Protein AF-A0A9E4QMX5-F1 (afdb_monomer)

Structure (mmCIF, N/CA/C/O backbone):
data_AF-A0A9E4QMX5-F1
#
_entry.id   AF-A0A9E4QMX5-F1
#
loop_
_atom_site.group_PDB
_atom_site.id
_atom_site.type_symbol
_atom_site.label_atom_id
_atom_site.label_alt_id
_atom_site.label_comp_id
_atom_site.label_asym_id
_atom_site.label_entity_id
_atom_site.label_seq_id
_atom_site.pdbx_PDB_ins_code
_atom_site.Cartn_x
_atom_site.Cartn_y
_atom_site.Cartn_z
_atom_site.occupancy
_atom_site.B_iso_or_equiv
_atom_site.auth_seq_id
_atom_site.auth_comp_id
_atom_site.auth_asym_id
_atom_site.auth_atom_id
_atom_site.pdbx_PDB_model_num
ATOM 1 N N . MET A 1 1 ? -4.298 -18.039 -37.272 1.00 56.31 1 MET A N 1
ATOM 2 C CA . MET A 1 1 ? -3.046 -17.617 -36.604 1.00 56.31 1 MET A CA 1
ATOM 3 C C . MET A 1 1 ? -2.311 -16.492 -37.345 1.00 56.31 1 MET A C 1
ATOM 5 O O . MET A 1 1 ? -2.265 -15.394 -36.818 1.00 56.31 1 MET A O 1
ATOM 9 N N . ARG A 1 2 ? -1.813 -16.681 -38.582 1.00 61.78 2 ARG A N 1
ATOM 10 C CA . ARG A 1 2 ? -1.021 -15.648 -39.307 1.00 61.78 2 ARG A CA 1
ATOM 11 C C . ARG A 1 2 ? -1.751 -14.318 -39.570 1.00 61.78 2 ARG A C 1
ATOM 13 O O . ARG A 1 2 ? -1.145 -13.260 -39.492 1.00 61.78 2 ARG A O 1
ATOM 20 N N . LYS A 1 3 ? -3.061 -14.374 -39.828 1.00 63.34 3 LYS A N 1
ATOM 21 C CA . LYS A 1 3 ? -3.908 -13.190 -40.071 1.00 63.34 3 LYS A CA 1
ATOM 22 C C . LYS A 1 3 ? -4.087 -12.331 -38.809 1.00 63.34 3 LYS A C 1
ATOM 24 O O . LYS A 1 3 ? -4.081 -11.116 -38.899 1.00 63.34 3 LYS A O 1
ATOM 29 N N . PHE A 1 4 ? -4.172 -12.971 -37.640 1.00 76.38 4 PHE A N 1
ATOM 30 C CA . PHE A 1 4 ? -4.239 -12.286 -36.345 1.00 76.38 4 PHE A CA 1
ATOM 31 C C . PHE A 1 4 ? -2.896 -11.650 -35.971 1.00 76.38 4 PHE A C 1
ATOM 33 O O . PHE A 1 4 ? -2.874 -10.538 -35.460 1.00 76.38 4 PHE A O 1
ATOM 40 N N . LEU A 1 5 ? -1.783 -12.311 -36.307 1.00 75.88 5 LEU A N 1
ATOM 41 C CA . LEU A 1 5 ? -0.443 -11.764 -36.092 1.00 75.88 5 LEU A CA 1
ATOM 42 C C . LEU A 1 5 ? -0.193 -10.502 -36.937 1.00 75.88 5 LEU A C 1
ATOM 44 O O . LEU A 1 5 ? 0.374 -9.540 -36.435 1.00 75.88 5 LEU A O 1
ATOM 48 N N . LEU A 1 6 ? -0.687 -10.462 -38.181 1.00 78.00 6 LEU A N 1
ATOM 49 C CA . LEU A 1 6 ? -0.605 -9.261 -39.022 1.00 78.00 6 LEU A CA 1
ATOM 50 C C . LEU A 1 6 ? -1.422 -8.088 -38.458 1.00 78.00 6 LEU A C 1
ATOM 52 O O . LEU A 1 6 ? -0.939 -6.961 -38.460 1.00 78.00 6 LEU A O 1
ATOM 56 N N . ILE A 1 7 ? -2.621 -8.346 -37.929 1.00 82.38 7 ILE A N 1
ATOM 57 C CA . ILE A 1 7 ? -3.472 -7.302 -37.331 1.00 82.38 7 ILE A CA 1
ATOM 58 C C . ILE A 1 7 ? -2.822 -6.726 -36.063 1.00 82.38 7 ILE A C 1
ATOM 60 O O . ILE A 1 7 ? -2.836 -5.512 -35.864 1.00 82.38 7 ILE A O 1
ATOM 64 N N . LEU A 1 8 ? -2.193 -7.575 -35.244 1.00 82.12 8 LEU A N 1
ATOM 65 C CA . LEU A 1 8 ? -1.508 -7.151 -34.022 1.00 82.12 8 LEU A CA 1
ATOM 66 C C . LEU A 1 8 ? -0.300 -6.254 -34.337 1.00 82.12 8 LEU A C 1
ATOM 68 O O . LEU A 1 8 ? -0.156 -5.191 -33.740 1.00 82.12 8 LEU A O 1
ATOM 72 N N . VAL A 1 9 ? 0.519 -6.625 -35.326 1.00 85.81 9 VAL A N 1
ATOM 73 C CA . VAL A 1 9 ? 1.687 -5.827 -35.739 1.00 85.81 9 VAL A CA 1
ATOM 74 C C . VAL A 1 9 ? 1.272 -4.458 -36.285 1.00 85.81 9 VAL A C 1
ATOM 76 O O . VAL A 1 9 ? 1.885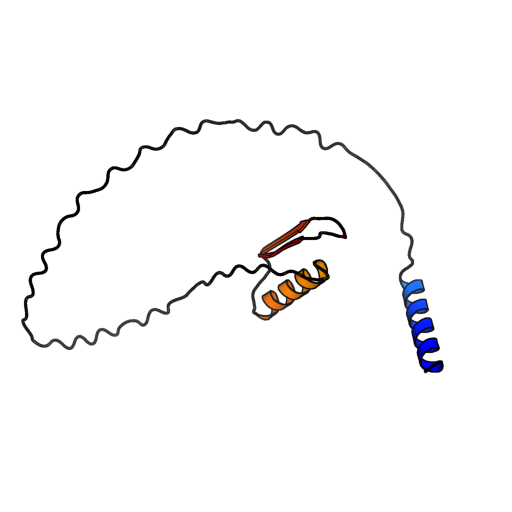 -3.453 -35.933 1.00 85.81 9 VAL A O 1
ATOM 79 N N . ILE A 1 10 ? 0.204 -4.395 -37.088 1.00 82.50 10 ILE A N 1
ATOM 80 C CA . ILE A 1 10 ? -0.310 -3.127 -37.631 1.00 82.50 10 ILE A CA 1
ATOM 81 C C . ILE A 1 10 ? -0.818 -2.222 -36.500 1.00 82.50 10 ILE A C 1
ATOM 83 O O . ILE A 1 10 ? -0.486 -1.040 -36.475 1.00 82.50 10 ILE A O 1
ATOM 87 N N . SER A 1 11 ? -1.545 -2.778 -35.525 1.00 79.25 11 SER A N 1
ATOM 88 C CA . SER A 1 11 ? -2.048 -2.017 -34.374 1.00 79.25 11 SER A CA 1
ATOM 89 C C . SER A 1 11 ? -0.924 -1.424 -33.520 1.00 79.25 11 SER A C 1
ATOM 91 O O . SER A 1 11 ? -1.020 -0.276 -33.088 1.00 79.25 11 SER A O 1
ATOM 93 N N . VAL A 1 12 ? 0.145 -2.188 -33.279 1.00 80.94 12 VAL A N 1
ATOM 94 C CA . VAL A 1 12 ? 1.304 -1.718 -32.503 1.00 80.94 12 VAL A CA 1
ATOM 95 C C . VAL A 1 12 ? 2.063 -0.631 -33.267 1.00 80.94 12 VAL A C 1
ATOM 97 O O . VAL A 1 12 ? 2.447 0.381 -32.683 1.00 80.94 12 VAL A O 1
ATOM 100 N N . PHE A 1 13 ? 2.217 -0.785 -34.584 1.00 77.00 13 PHE A N 1
ATOM 101 C CA . PHE A 1 13 ? 2.881 0.206 -35.432 1.00 77.00 13 PHE A CA 1
ATOM 102 C C . PHE A 1 13 ? 2.116 1.540 -35.485 1.00 77.00 13 PHE A C 1
ATOM 104 O O . PHE A 1 13 ? 2.726 2.607 -35.436 1.00 77.00 13 PHE A O 1
ATOM 111 N N . SER A 1 14 ? 0.780 1.499 -35.505 1.00 72.38 14 SER A N 1
ATOM 112 C CA . SER A 1 14 ? -0.058 2.703 -35.434 1.00 72.38 14 SER A CA 1
ATOM 113 C C . SER A 1 14 ? 0.050 3.434 -34.090 1.00 72.38 14 SER A C 1
ATOM 115 O O . SER A 1 14 ? 0.041 4.663 -34.076 1.00 72.38 14 SER A O 1
ATOM 117 N N . LEU A 1 15 ? 0.204 2.709 -32.975 1.00 64.81 15 LEU A N 1
ATOM 118 C CA . LEU A 1 15 ? 0.424 3.318 -31.655 1.00 64.81 15 LEU A CA 1
ATOM 119 C C . LEU A 1 15 ? 1.794 4.008 -31.553 1.00 64.81 15 LEU A C 1
ATOM 121 O O . LEU A 1 15 ? 1.903 5.082 -30.966 1.00 64.81 15 LEU A O 1
ATOM 125 N N . LEU A 1 16 ? 2.829 3.417 -32.157 1.00 64.94 16 LEU A N 1
ATOM 126 C CA . LEU A 1 16 ? 4.188 3.968 -32.156 1.00 64.94 16 LEU A CA 1
ATOM 127 C C . LEU A 1 16 ? 4.295 5.271 -32.966 1.00 64.94 16 LEU A C 1
ATOM 129 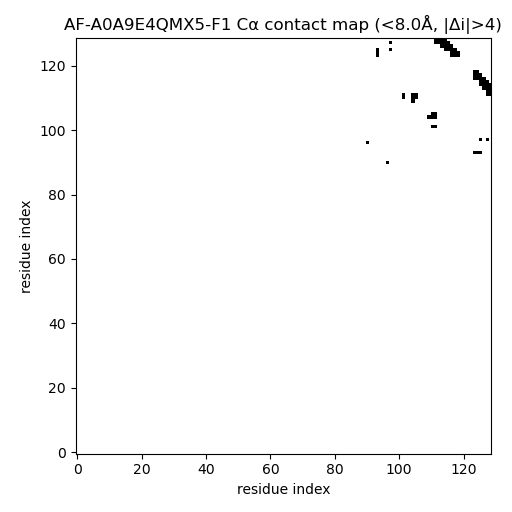O O . LEU A 1 16 ? 4.994 6.189 -32.542 1.00 64.94 16 LEU A O 1
ATOM 133 N N . LEU A 1 17 ? 3.570 5.398 -34.085 1.00 57.97 17 LEU A N 1
ATOM 134 C CA . LEU A 1 17 ? 3.546 6.640 -34.872 1.00 57.97 17 LEU A CA 1
ATOM 135 C C . LEU A 1 17 ? 2.785 7.787 -34.185 1.00 57.97 17 LEU A C 1
ATOM 137 O O . LEU A 1 17 ? 3.080 8.948 -34.452 1.00 57.97 17 LEU A O 1
ATOM 141 N N . ALA A 1 18 ? 1.834 7.487 -33.297 1.00 52.03 18 ALA A N 1
ATOM 142 C CA . ALA A 1 18 ? 1.044 8.505 -32.602 1.00 52.03 18 ALA A CA 1
ATOM 143 C C . ALA A 1 18 ? 1.756 9.113 -31.377 1.00 52.03 18 ALA A C 1
ATOM 145 O O . ALA A 1 18 ? 1.362 10.181 -30.917 1.00 52.03 18 ALA A O 1
ATOM 146 N N . CYS A 1 19 ? 2.808 8.466 -30.861 1.00 55.16 19 CYS A N 1
ATOM 147 C CA . CYS A 1 19 ? 3.511 8.899 -29.647 1.00 55.16 19 CYS A CA 1
ATOM 148 C C . CYS A 1 19 ? 4.897 9.524 -29.916 1.00 55.16 19 CYS A C 1
ATOM 150 O O . CYS A 1 19 ? 5.612 9.888 -28.983 1.00 55.16 19 CYS A O 1
ATOM 152 N N . GLY A 1 20 ? 5.284 9.671 -31.187 1.00 44.28 20 GLY A N 1
ATOM 153 C CA . GLY A 1 20 ? 6.555 10.262 -31.605 1.00 44.28 20 GLY A CA 1
ATOM 154 C C . GLY A 1 20 ? 6.462 11.760 -31.901 1.00 44.28 20 GLY A C 1
ATOM 155 O O . GLY A 1 20 ? 6.587 12.157 -33.056 1.00 44.28 20 GLY A O 1
ATOM 156 N N . ALA A 1 21 ? 6.277 12.599 -30.878 1.00 42.62 21 ALA A N 1
ATOM 157 C CA . ALA A 1 21 ? 6.506 14.045 -30.979 1.00 42.62 21 ALA A CA 1
ATOM 158 C C . ALA A 1 21 ? 7.833 14.412 -30.274 1.00 42.62 21 ALA A C 1
ATOM 160 O O . ALA A 1 21 ? 7.912 14.305 -29.050 1.00 42.62 21 ALA A O 1
ATOM 161 N N . PRO A 1 22 ? 8.889 14.837 -30.998 1.00 52.00 22 PRO A N 1
ATOM 162 C CA . PRO A 1 22 ? 10.143 15.269 -30.388 1.00 52.00 22 PRO A CA 1
ATOM 163 C C . PRO A 1 22 ? 10.068 16.759 -30.017 1.00 52.00 22 PRO A C 1
ATOM 165 O O . PRO A 1 22 ? 9.986 17.628 -30.884 1.00 52.00 22 PRO A O 1
ATOM 168 N N . GLY A 1 23 ? 10.105 17.060 -28.717 1.00 40.53 23 GLY A N 1
ATOM 169 C CA . GLY A 1 23 ? 9.952 18.411 -28.172 1.00 40.53 23 GLY A CA 1
ATOM 170 C C . GLY A 1 23 ? 11.072 18.828 -27.219 1.00 40.53 23 GLY A C 1
ATOM 171 O O . GLY A 1 23 ? 10.845 18.917 -26.025 1.00 40.53 23 GLY A O 1
ATOM 172 N N . ARG A 1 24 ? 12.237 19.135 -27.803 1.00 41.72 24 ARG A N 1
ATOM 173 C CA . ARG A 1 24 ? 13.234 20.157 -27.411 1.00 41.72 24 ARG A CA 1
ATOM 174 C C . ARG A 1 24 ? 13.961 20.092 -26.049 1.00 41.72 24 ARG A C 1
ATOM 176 O O . ARG A 1 24 ? 13.398 20.247 -24.977 1.00 41.72 24 ARG A O 1
ATOM 183 N N . ALA A 1 25 ? 15.285 20.016 -26.188 1.00 46.12 25 ALA A N 1
ATOM 184 C CA . ALA A 1 25 ? 16.324 20.229 -25.193 1.00 46.12 25 ALA A CA 1
ATOM 185 C C . ALA A 1 25 ? 16.441 21.689 -24.706 1.00 46.12 25 ALA A C 1
ATOM 187 O O . ALA A 1 25 ? 16.200 22.626 -25.471 1.00 46.12 25 ALA A O 1
ATOM 188 N N . GLY A 1 26 ? 16.928 21.843 -23.471 1.00 36.22 26 GLY A N 1
ATOM 189 C CA . GLY A 1 26 ? 17.443 23.087 -22.894 1.00 36.22 26 GLY A CA 1
ATOM 190 C C . GLY A 1 26 ? 17.959 22.857 -21.461 1.00 36.22 26 GLY A C 1
ATOM 191 O O . GLY A 1 26 ? 17.138 22.536 -20.606 1.00 36.22 26 GLY A O 1
ATOM 192 N N . PRO A 1 27 ? 19.279 22.956 -21.202 1.00 57.53 27 PRO A N 1
ATOM 193 C CA . PRO A 1 27 ? 19.900 22.773 -19.889 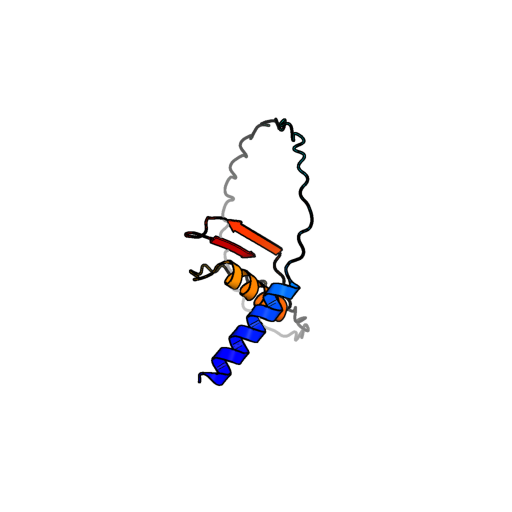1.00 57.53 27 PRO A CA 1
ATOM 194 C C . PRO A 1 27 ? 20.103 24.120 -19.182 1.00 57.53 27 PRO A C 1
ATOM 196 O O . PRO A 1 27 ? 20.495 25.076 -19.836 1.00 57.53 27 PRO A O 1
ATOM 199 N N . ASP A 1 28 ? 19.927 24.179 -17.863 1.00 39.09 28 ASP A N 1
ATOM 200 C CA . ASP A 1 28 ? 20.640 25.162 -17.040 1.00 39.09 28 ASP A CA 1
ATOM 201 C C . ASP A 1 28 ? 20.724 24.670 -15.590 1.00 39.09 28 ASP A C 1
ATOM 203 O O . ASP A 1 28 ? 19.747 24.633 -14.838 1.00 39.09 28 ASP A O 1
ATOM 207 N N . GLU A 1 29 ? 21.930 24.227 -15.240 1.00 47.28 29 GLU A N 1
ATOM 208 C CA . GLU A 1 29 ? 22.398 24.090 -13.872 1.00 47.28 29 GLU A CA 1
ATOM 209 C C . GLU A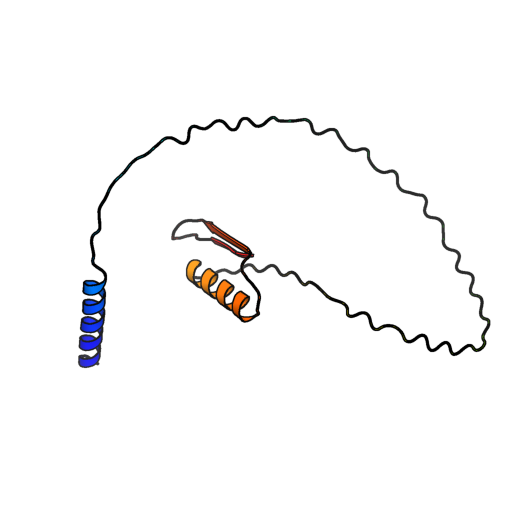 1 29 ? 22.490 25.475 -13.231 1.00 47.28 29 GLU A C 1
ATOM 211 O O . GLU A 1 29 ? 23.282 26.317 -13.647 1.00 47.28 29 GLU A O 1
ATOM 216 N N . ALA A 1 30 ? 21.757 25.682 -12.143 1.00 42.31 30 ALA A N 1
ATOM 217 C CA . ALA A 1 30 ? 22.005 26.796 -11.241 1.00 42.31 30 ALA A CA 1
ATOM 218 C C . ALA A 1 30 ? 21.971 26.310 -9.786 1.00 42.31 30 ALA A C 1
ATOM 220 O O . ALA A 1 30 ? 20.982 26.440 -9.073 1.00 42.31 30 ALA A O 1
ATOM 221 N N . LEU A 1 31 ? 23.101 25.731 -9.377 1.00 45.16 31 LEU A N 1
ATOM 222 C CA . LEU A 1 31 ? 23.801 26.041 -8.128 1.00 45.16 31 LEU A CA 1
ATOM 223 C C . LEU A 1 31 ? 22.932 26.156 -6.854 1.00 45.16 31 LEU A C 1
ATOM 225 O O . LEU A 1 31 ? 22.749 27.246 -6.308 1.00 45.16 31 LEU A O 1
ATOM 229 N N . VAL A 1 32 ? 22.499 25.025 -6.290 1.00 40.69 32 VAL A N 1
ATOM 230 C CA . VAL A 1 32 ? 22.088 24.991 -4.876 1.00 40.69 32 VAL A CA 1
ATOM 231 C C . VAL A 1 32 ? 23.351 24.902 -4.026 1.00 40.69 32 VAL A C 1
ATOM 233 O O . VAL A 1 32 ? 23.896 23.835 -3.760 1.00 40.69 32 VAL A O 1
ATOM 236 N N . ARG A 1 33 ? 23.855 26.079 -3.652 1.00 42.38 33 ARG A N 1
ATOM 237 C CA . ARG A 1 33 ? 24.962 26.245 -2.717 1.00 42.38 33 ARG A CA 1
ATOM 238 C C . ARG A 1 33 ? 24.508 25.853 -1.312 1.00 42.38 33 ARG A C 1
ATOM 240 O O . ARG A 1 33 ? 23.718 26.537 -0.668 1.00 42.38 33 ARG A O 1
ATOM 247 N N . GLU A 1 34 ? 25.076 24.744 -0.879 1.00 41.12 34 GLU A N 1
ATOM 248 C CA . GLU A 1 34 ? 25.159 24.211 0.470 1.00 41.12 34 GLU A CA 1
ATOM 249 C C . GLU A 1 34 ? 25.538 25.275 1.517 1.00 41.12 34 GLU A C 1
ATOM 251 O O . GLU A 1 34 ? 26.576 25.930 1.406 1.00 41.12 34 GLU A O 1
ATOM 256 N N . ALA A 1 35 ? 24.688 25.440 2.535 1.00 45.41 35 ALA A N 1
ATOM 257 C CA . ALA A 1 35 ? 25.042 25.978 3.851 1.00 45.41 35 ALA A CA 1
ATOM 258 C C . ALA A 1 35 ? 23.887 25.736 4.841 1.00 45.41 35 ALA A C 1
ATOM 260 O O . ALA A 1 35 ? 23.160 26.655 5.212 1.00 45.41 35 ALA A O 1
ATOM 261 N N . GLN A 1 36 ? 23.704 24.489 5.279 1.00 44.34 36 GLN A N 1
ATOM 262 C CA . GLN A 1 36 ? 22.912 24.183 6.474 1.00 44.34 36 GLN A CA 1
ATOM 263 C C . GLN A 1 36 ? 23.848 23.688 7.578 1.00 44.34 36 GLN A C 1
ATOM 265 O O . GLN A 1 36 ? 24.012 22.495 7.803 1.00 44.34 36 GLN A O 1
ATOM 270 N N . SER A 1 37 ? 24.481 24.630 8.275 1.00 44.91 37 SER A N 1
ATOM 271 C CA . SER A 1 37 ? 25.143 24.394 9.558 1.00 44.91 37 SER A CA 1
ATOM 272 C C . SER A 1 37 ? 24.169 24.721 10.693 1.00 44.91 37 SER A C 1
ATOM 274 O O . SER A 1 37 ? 24.234 25.778 11.319 1.00 44.91 37 SER A O 1
ATOM 276 N N . VAL A 1 38 ? 23.229 23.813 10.969 1.00 45.44 38 VAL A N 1
ATOM 277 C CA . VAL A 1 38 ? 22.344 23.944 12.136 1.00 45.44 38 VAL A CA 1
ATOM 278 C C . VAL A 1 38 ? 22.986 23.253 13.335 1.00 45.44 38 VAL A C 1
ATOM 280 O O . VAL A 1 38 ? 22.903 22.045 13.515 1.00 45.44 38 VAL A O 1
ATOM 283 N N . SER A 1 39 ? 23.672 24.082 14.120 1.00 44.66 39 SER A N 1
ATOM 284 C CA . SER A 1 39 ? 23.613 24.145 15.583 1.00 44.66 39 SER A CA 1
ATOM 285 C C . SER A 1 39 ? 23.3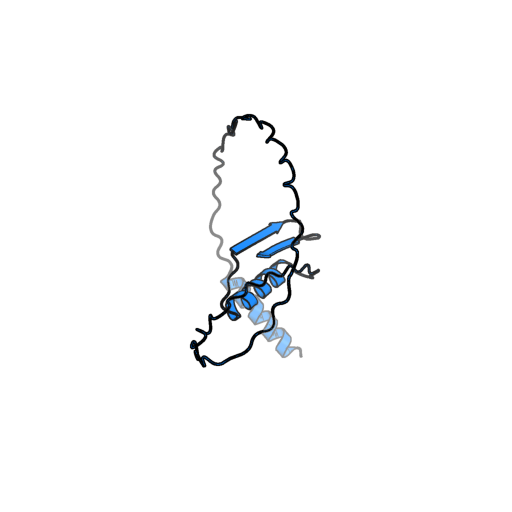46 22.826 16.329 1.00 44.66 39 SER A C 1
ATOM 287 O O . SER A 1 39 ? 22.204 22.433 16.562 1.00 44.66 39 SER A O 1
ATOM 289 N N . ALA A 1 40 ? 24.422 22.190 16.794 1.00 49.19 40 ALA A N 1
ATOM 290 C CA . ALA A 1 40 ? 24.362 21.156 17.819 1.00 49.19 40 ALA A CA 1
ATOM 291 C C . ALA A 1 40 ? 24.119 21.806 19.195 1.00 49.19 40 ALA A C 1
ATOM 293 O O . ALA A 1 40 ? 25.059 22.192 19.892 1.00 49.19 40 ALA A O 1
ATOM 294 N N . ALA A 1 41 ? 22.849 21.941 19.583 1.00 44.34 41 ALA A N 1
ATOM 295 C CA . ALA A 1 41 ? 22.448 22.374 20.917 1.00 44.34 41 ALA A CA 1
ATOM 296 C C . ALA A 1 41 ? 22.171 21.159 21.825 1.00 44.34 41 ALA A C 1
ATOM 298 O O . ALA A 1 41 ? 21.153 20.485 21.705 1.00 44.34 41 ALA A O 1
ATOM 299 N N . SER A 1 42 ? 23.142 20.895 22.704 1.00 44.94 42 SER A N 1
ATOM 300 C CA . SER A 1 42 ? 23.051 20.315 24.056 1.00 44.94 42 SER A CA 1
ATOM 301 C C . SER A 1 42 ? 21.868 19.393 24.406 1.00 44.94 42 SER A C 1
ATOM 303 O O . SER A 1 42 ? 20.768 19.858 24.701 1.00 44.94 42 SER A O 1
ATOM 305 N N . ALA A 1 43 ? 22.152 18.097 24.569 1.00 43.59 43 ALA A N 1
ATOM 306 C CA . ALA A 1 43 ? 21.306 17.176 25.326 1.00 43.59 43 ALA A CA 1
ATOM 307 C C . ALA A 1 43 ? 21.738 17.152 26.806 1.00 43.59 43 ALA A C 1
ATOM 309 O O . ALA A 1 43 ? 22.763 16.571 27.167 1.00 43.59 43 ALA A O 1
ATOM 310 N N . THR A 1 44 ? 20.954 17.798 27.667 1.00 55.72 44 THR A N 1
ATOM 311 C CA . THR A 1 44 ? 21.019 17.647 29.128 1.00 55.72 44 THR A CA 1
ATOM 312 C C . THR A 1 44 ? 20.381 16.305 29.529 1.00 55.72 44 THR A C 1
ATOM 314 O O . THR A 1 44 ? 19.287 16.005 29.050 1.00 55.72 44 THR A O 1
ATOM 317 N N . PRO A 1 45 ? 20.997 15.484 30.402 1.00 53.94 45 PRO A N 1
ATOM 318 C CA . PRO A 1 45 ? 20.392 14.232 30.858 1.00 53.94 45 PRO A CA 1
ATOM 319 C C . PRO A 1 45 ? 19.149 14.488 31.723 1.00 53.94 45 PRO A C 1
ATOM 321 O O . PRO A 1 45 ? 19.205 15.252 32.687 1.00 53.94 45 PRO A O 1
ATOM 324 N N . ALA A 1 46 ? 18.037 13.820 31.407 1.00 56.41 46 ALA A N 1
ATOM 325 C CA . ALA A 1 46 ? 16.823 13.846 32.220 1.00 56.41 46 ALA A CA 1
ATOM 326 C C . ALA A 1 46 ? 17.004 13.018 33.515 1.00 56.41 46 ALA A C 1
ATOM 328 O O . ALA A 1 46 ? 17.590 11.931 33.466 1.00 56.41 46 ALA A O 1
ATOM 329 N N . PRO A 1 47 ? 16.513 13.490 34.678 1.00 58.12 47 PRO A N 1
ATOM 330 C CA . PRO A 1 47 ? 16.633 12.767 35.939 1.00 58.12 47 PRO A CA 1
ATOM 331 C C . PRO A 1 47 ? 15.806 11.473 35.936 1.00 58.12 47 PRO A C 1
ATOM 333 O O . PRO A 1 47 ? 14.654 11.427 35.505 1.00 58.12 47 PRO A O 1
ATOM 336 N N . ARG A 1 48 ? 16.423 10.404 36.446 1.00 60.41 48 ARG A N 1
ATOM 337 C CA . ARG A 1 48 ? 15.845 9.064 36.602 1.00 60.41 48 ARG A CA 1
ATOM 338 C C . ARG A 1 48 ? 14.719 9.103 37.645 1.00 60.41 48 ARG A C 1
ATOM 340 O O . ARG A 1 48 ? 14.953 9.503 38.781 1.00 60.41 48 ARG A O 1
ATOM 347 N N . ALA A 1 49 ? 13.517 8.671 37.265 1.00 64.50 49 ALA A N 1
ATOM 348 C CA . ALA A 1 49 ? 12.360 8.609 38.155 1.00 64.50 49 ALA A CA 1
ATOM 349 C C . ALA A 1 49 ? 12.541 7.547 39.257 1.00 64.50 49 ALA A C 1
ATOM 351 O O . ALA A 1 49 ? 12.872 6.392 38.982 1.00 64.50 49 ALA A O 1
ATOM 352 N N . THR A 1 50 ? 12.298 7.949 40.503 1.00 71.00 50 THR A N 1
ATOM 353 C CA . THR A 1 50 ? 12.234 7.081 41.685 1.00 71.00 50 THR A CA 1
ATOM 354 C C . THR A 1 50 ? 10.919 6.283 41.671 1.00 71.00 50 THR A C 1
ATOM 356 O O . THR A 1 50 ? 9.864 6.893 41.493 1.00 71.00 50 THR A O 1
ATOM 359 N N . PRO A 1 51 ? 10.919 4.950 41.865 1.00 61.97 51 PRO A N 1
ATOM 360 C CA . PRO A 1 51 ? 9.681 4.178 41.960 1.00 61.97 51 PRO A CA 1
ATOM 361 C C . PRO A 1 51 ? 8.886 4.549 43.219 1.00 61.97 51 PRO A C 1
ATOM 363 O O . PRO A 1 51 ? 9.449 4.621 44.312 1.00 61.97 51 PRO A O 1
ATOM 366 N N . ALA A 1 52 ? 7.575 4.750 43.069 1.00 67.19 52 ALA A N 1
ATOM 367 C CA . ALA A 1 52 ? 6.656 4.975 44.181 1.00 67.19 52 ALA A CA 1
ATOM 368 C C . ALA A 1 52 ? 6.460 3.694 45.028 1.00 67.19 52 ALA A C 1
ATOM 370 O O . ALA A 1 52 ? 6.477 2.589 44.469 1.00 67.19 52 ALA A O 1
ATOM 371 N N . PRO A 1 53 ? 6.244 3.807 46.355 1.00 55.91 53 PRO A N 1
ATOM 372 C CA . PRO A 1 53 ? 5.921 2.665 47.209 1.00 55.91 53 PRO A CA 1
ATOM 373 C C . PRO A 1 53 ? 4.593 2.027 46.786 1.00 55.91 53 PRO A C 1
ATOM 375 O O . PRO A 1 53 ? 3.616 2.722 46.519 1.00 55.91 53 PRO A O 1
ATOM 378 N N . ARG A 1 54 ? 4.547 0.692 46.734 1.00 59.50 54 ARG A N 1
ATOM 379 C CA . ARG A 1 54 ? 3.308 -0.057 46.493 1.00 59.50 54 ARG A CA 1
ATOM 380 C C . ARG A 1 54 ? 2.573 -0.223 47.822 1.00 59.50 54 ARG A C 1
ATOM 382 O O . ARG A 1 54 ? 3.009 -1.016 48.651 1.00 59.50 54 ARG A O 1
ATOM 389 N N . GLU A 1 55 ? 1.475 0.501 48.022 1.00 58.44 55 GLU A N 1
ATOM 390 C CA . GLU A 1 55 ? 0.540 0.195 49.108 1.00 58.44 55 GLU A CA 1
ATOM 391 C C . GLU A 1 55 ? -0.254 -1.072 48.763 1.00 58.44 55 GLU A C 1
ATOM 393 O O . GLU A 1 55 ? -0.812 -1.212 47.673 1.00 58.44 55 GLU A O 1
ATOM 398 N N . ALA A 1 56 ? -0.254 -2.031 49.687 1.00 59.28 56 ALA A N 1
ATOM 399 C CA . ALA A 1 56 ? -0.984 -3.281 49.557 1.00 59.28 56 ALA A CA 1
ATOM 400 C C . ALA A 1 56 ? -2.490 -3.024 49.712 1.00 59.28 56 ALA A C 1
ATOM 402 O O . ALA A 1 56 ? -2.950 -2.574 50.761 1.00 59.28 56 ALA A O 1
ATOM 403 N N . ILE A 1 57 ? -3.266 -3.337 48.675 1.00 59.38 57 ILE A N 1
ATOM 404 C CA . ILE A 1 57 ? -4.729 -3.274 48.719 1.00 59.38 57 ILE A CA 1
ATOM 405 C C . ILE A 1 57 ? -5.228 -4.455 49.560 1.00 59.38 57 ILE A C 1
ATOM 407 O O . ILE A 1 57 ? -5.169 -5.605 49.126 1.00 59.38 57 ILE A O 1
ATOM 411 N N . VAL A 1 58 ? -5.733 -4.173 50.761 1.00 56.31 58 VAL A N 1
ATOM 412 C CA . VAL A 1 58 ? -6.480 -5.141 51.574 1.00 56.31 58 VAL A CA 1
ATOM 413 C C . VAL A 1 58 ? -7.947 -5.063 51.163 1.00 56.31 58 VAL A C 1
ATOM 415 O O . VAL A 1 58 ? -8.652 -4.119 51.515 1.00 56.31 58 VAL A O 1
ATOM 418 N N . ILE A 1 59 ? -8.413 -6.049 50.398 1.00 56.41 59 ILE A N 1
ATOM 419 C CA . ILE A 1 59 ? -9.827 -6.164 50.033 1.00 56.41 59 ILE A CA 1
ATOM 420 C C . ILE A 1 59 ? -10.567 -6.790 51.218 1.00 56.41 59 ILE A C 1
ATOM 422 O O . ILE A 1 59 ? -10.371 -7.962 51.534 1.00 56.41 59 ILE A O 1
ATOM 426 N N . LYS A 1 60 ? -11.409 -5.998 51.889 1.00 54.38 60 LYS A N 1
ATOM 427 C CA . LYS A 1 60 ? -12.354 -6.486 52.897 1.00 54.38 60 LYS A CA 1
ATOM 428 C C . LYS A 1 60 ? -13.698 -6.721 52.214 1.00 54.38 60 LYS A C 1
ATOM 430 O O . LYS A 1 60 ? -14.381 -5.771 51.845 1.00 54.38 60 LYS A O 1
ATOM 435 N N . GLU A 1 61 ? -14.048 -7.986 52.023 1.00 52.47 61 GLU A N 1
ATOM 436 C CA . GLU A 1 61 ? -15.356 -8.395 51.518 1.00 52.47 61 GLU A CA 1
ATOM 437 C C . GLU A 1 61 ? -16.444 -7.986 52.524 1.00 52.47 61 GLU A C 1
ATOM 439 O O . GLU A 1 61 ? -16.403 -8.373 53.693 1.00 52.47 61 GLU A O 1
ATOM 444 N N . VAL A 1 62 ? -17.403 -7.169 52.081 1.00 46.03 62 VAL A N 1
ATOM 445 C CA . VAL A 1 62 ? -18.624 -6.865 52.834 1.00 46.03 62 VAL A CA 1
ATOM 446 C C . VAL A 1 62 ? -19.808 -7.237 51.955 1.00 46.03 62 VAL A C 1
ATOM 448 O O . VAL A 1 62 ? -20.168 -6.518 51.026 1.00 46.03 62 VAL A O 1
ATOM 451 N N . ALA A 1 63 ? -20.409 -8.381 52.263 1.00 52.31 63 ALA A N 1
ATOM 452 C CA . ALA A 1 63 ? -21.706 -8.778 51.748 1.00 52.31 63 ALA A CA 1
ATOM 453 C C . ALA A 1 63 ? -22.814 -8.074 52.548 1.00 52.31 63 ALA A C 1
ATOM 455 O O . ALA A 1 63 ? -22.968 -8.350 53.734 1.00 52.31 63 ALA A O 1
ATOM 456 N N . VAL A 1 64 ? -23.607 -7.213 51.898 1.00 44.91 64 VAL A N 1
ATOM 457 C CA . VAL A 1 64 ? -24.969 -6.841 52.327 1.00 44.91 64 VAL A CA 1
ATOM 458 C C . VAL A 1 64 ? -25.801 -6.545 51.077 1.00 44.91 64 VAL A C 1
ATOM 460 O O . VAL A 1 64 ? -25.465 -5.665 50.290 1.00 44.91 64 VAL A O 1
ATOM 463 N N . GLY A 1 65 ? -26.884 -7.299 50.886 1.00 47.22 65 GLY A N 1
ATOM 464 C CA . GLY A 1 65 ? -27.865 -7.052 49.832 1.00 47.22 65 GLY A CA 1
ATOM 465 C C . GLY A 1 65 ? -28.901 -5.992 50.216 1.00 47.22 65 GLY A C 1
ATOM 466 O O . GLY A 1 65 ? -29.246 -5.860 51.385 1.00 47.22 65 GLY A O 1
ATOM 467 N N . SER A 1 66 ? -29.420 -5.268 49.221 1.00 44.88 66 SER A N 1
ATOM 468 C CA . SER A 1 66 ? -30.857 -5.077 48.941 1.00 44.88 66 SER A CA 1
ATOM 469 C C . SER A 1 66 ? -31.081 -3.862 48.027 1.00 44.88 66 SER A C 1
ATOM 471 O O . SER A 1 66 ? -30.775 -2.730 48.381 1.00 44.88 66 SER A O 1
ATOM 473 N N . SER A 1 67 ? -31.662 -4.148 46.861 1.00 58.91 67 SER A N 1
ATOM 474 C CA . SER A 1 67 ? -32.717 -3.390 46.175 1.00 58.91 67 SER A CA 1
ATOM 475 C C . SER A 1 67 ? -32.590 -1.866 46.039 1.00 58.91 67 SER A C 1
ATOM 477 O O . SER A 1 67 ? -33.221 -1.103 46.763 1.00 58.91 67 SER A O 1
ATOM 479 N N . ALA A 1 68 ? -31.962 -1.440 44.946 1.00 52.22 68 ALA A N 1
ATOM 480 C CA . ALA A 1 68 ? -32.507 -0.369 44.121 1.00 52.22 68 ALA A CA 1
ATOM 481 C C . ALA A 1 68 ? -32.252 -0.747 42.661 1.00 52.22 68 ALA A C 1
ATOM 483 O O . ALA A 1 68 ? -31.111 -0.778 42.206 1.00 52.22 68 ALA A O 1
ATOM 484 N N . ALA A 1 69 ? -33.319 -1.079 41.936 1.00 55.00 69 ALA A N 1
ATOM 485 C CA . ALA A 1 69 ? -33.302 -1.182 40.485 1.00 55.00 69 ALA A CA 1
ATOM 486 C C . ALA A 1 69 ? -33.119 0.226 39.902 1.00 55.00 69 ALA A C 1
ATOM 488 O O . ALA A 1 69 ? -34.036 0.823 39.349 1.00 55.00 69 ALA A O 1
ATOM 489 N N . SER A 1 70 ? -31.923 0.786 40.056 1.00 54.25 70 SER A N 1
ATOM 490 C CA . SER A 1 70 ? -31.444 1.837 39.181 1.00 54.25 70 SER A CA 1
ATOM 491 C C . SER A 1 70 ? -31.052 1.142 37.887 1.00 54.25 70 SER A C 1
ATOM 493 O O . SER A 1 70 ? -29.896 0.771 37.689 1.00 54.25 70 SER A O 1
ATOM 495 N N . SER A 1 71 ? -32.035 0.926 37.014 1.00 59.19 71 SER A N 1
ATOM 496 C CA . SER A 1 71 ? -31.809 0.748 35.584 1.00 59.19 71 SER A CA 1
ATOM 497 C C . SER A 1 71 ? -31.209 2.050 35.050 1.00 59.19 71 SER A C 1
ATOM 499 O O . SER A 1 71 ? -31.870 2.842 34.384 1.00 59.19 71 SER A O 1
ATOM 501 N N . GLN A 1 72 ? -29.955 2.303 35.432 1.00 62.09 72 GLN A N 1
ATOM 502 C CA . GLN A 1 72 ? -29.064 3.211 34.743 1.00 62.09 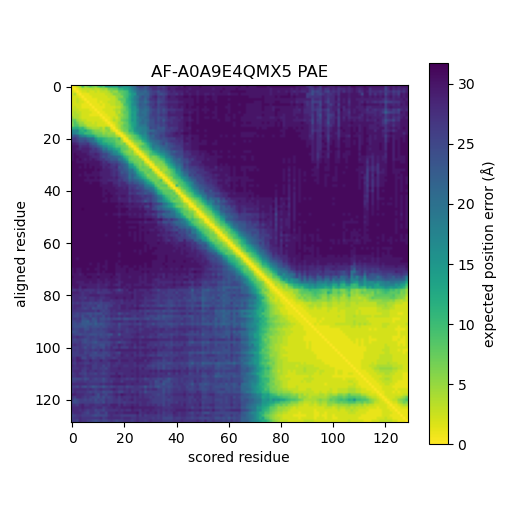72 GLN A CA 1
ATOM 503 C C . GLN A 1 72 ? -29.015 2.673 33.322 1.00 62.09 72 GLN A C 1
ATOM 505 O O . GLN A 1 72 ? -28.471 1.596 33.080 1.00 62.09 72 GLN A O 1
ATOM 510 N N . ALA A 1 73 ? -29.687 3.372 32.410 1.00 66.12 73 ALA A N 1
ATOM 511 C CA . ALA A 1 73 ? -29.504 3.181 30.989 1.00 66.12 73 ALA A CA 1
ATOM 512 C C . ALA A 1 73 ? -28.008 3.372 30.737 1.00 66.12 73 ALA A C 1
ATOM 514 O O . ALA A 1 73 ? -27.504 4.492 30.749 1.00 66.12 73 ALA A O 1
ATOM 515 N N . LEU A 1 74 ? -27.289 2.254 30.654 1.00 66.56 74 LEU A N 1
ATOM 516 C CA . LEU A 1 74 ? -25.881 2.229 30.313 1.00 66.56 74 LEU A CA 1
ATOM 517 C C . LEU A 1 74 ? -25.804 2.840 28.921 1.00 66.56 74 LEU A C 1
ATOM 519 O O . LEU A 1 74 ? -26.223 2.204 27.953 1.00 66.56 74 LEU A O 1
ATOM 523 N N . GLU A 1 75 ? -25.348 4.089 28.827 1.00 73.81 75 GLU A N 1
ATOM 524 C CA . GLU A 1 75 ? -25.067 4.690 27.534 1.00 73.81 75 GLU A CA 1
ATOM 525 C C . GLU A 1 75 ? -24.079 3.775 26.818 1.00 73.81 75 GLU A C 1
ATOM 527 O O . GLU A 1 75 ? -22.949 3.555 27.263 1.00 73.81 75 GLU A O 1
ATOM 532 N N . THR A 1 76 ? -24.536 3.163 25.731 1.00 76.19 76 THR A N 1
ATOM 533 C CA . THR A 1 76 ? -23.699 2.293 24.919 1.00 76.19 76 THR A CA 1
ATOM 534 C C . THR A 1 76 ? -22.707 3.175 24.177 1.00 76.19 76 THR A C 1
ATOM 536 O O . THR A 1 76 ? -22.992 3.675 23.089 1.00 76.19 76 THR A O 1
ATOM 539 N N . VAL A 1 77 ? -21.542 3.402 24.782 1.00 83.25 77 VAL A N 1
ATOM 540 C CA . VAL A 1 77 ? -20.430 4.100 24.135 1.00 83.25 77 VAL A CA 1
ATOM 541 C C . VAL A 1 77 ? -19.928 3.236 22.983 1.00 83.25 77 VAL A C 1
ATOM 543 O O . VAL A 1 77 ? -19.481 2.103 23.173 1.00 83.25 77 VAL A O 1
ATOM 546 N N . GLN A 1 78 ? -19.983 3.775 21.766 1.00 85.31 78 GLN A N 1
ATOM 547 C CA . GLN A 1 78 ? -19.452 3.097 20.592 1.00 85.31 78 GLN A CA 1
ATOM 548 C C . GLN A 1 78 ? -17.919 3.145 20.617 1.00 85.31 78 GLN A C 1
ATOM 550 O O . GLN A 1 78 ? -17.307 4.204 20.468 1.00 85.31 78 GLN A O 1
ATOM 555 N N . ARG A 1 79 ? -17.278 1.988 20.803 1.00 88.38 79 ARG A N 1
ATOM 556 C CA . ARG A 1 79 ? -15.816 1.881 20.784 1.00 88.38 79 ARG A CA 1
ATOM 557 C C . ARG A 1 79 ? -15.303 1.953 19.347 1.00 88.38 79 ARG A C 1
ATOM 559 O O . ARG A 1 79 ? -15.562 1.054 18.552 1.00 88.38 79 ARG A O 1
ATOM 566 N N . LYS A 1 80 ? -14.511 2.978 19.034 1.00 91.69 80 LYS A N 1
ATOM 567 C CA . LYS A 1 80 ? -13.681 3.006 17.822 1.00 91.69 80 LYS A CA 1
ATOM 568 C C . LYS A 1 80 ? -12.361 2.289 18.109 1.00 91.69 80 LYS A C 1
ATOM 570 O O . LYS A 1 80 ? -11.732 2.546 19.134 1.00 91.69 80 LYS A O 1
ATOM 575 N N . VAL A 1 81 ? -11.959 1.376 17.229 1.00 91.50 81 VAL A N 1
ATOM 576 C CA . VAL A 1 81 ? -10.679 0.658 17.311 1.00 91.50 81 VAL A CA 1
ATOM 577 C C . VAL A 1 81 ? -9.880 0.996 16.063 1.00 91.50 81 VAL A C 1
ATOM 579 O O . VAL A 1 81 ? -10.380 0.825 14.957 1.00 91.50 81 VAL A O 1
ATOM 582 N N . ILE A 1 82 ? -8.660 1.494 16.251 1.00 90.94 82 ILE A N 1
ATOM 583 C CA . ILE A 1 82 ? -7.702 1.709 15.166 1.00 90.94 82 ILE A CA 1
ATOM 584 C C . ILE A 1 82 ? -6.796 0.481 15.130 1.00 90.94 82 ILE A C 1
ATOM 586 O O . ILE A 1 82 ? -6.233 0.099 16.157 1.00 90.94 82 ILE A O 1
ATOM 590 N N . SER A 1 83 ? -6.686 -0.145 13.963 1.00 91.81 83 SER A N 1
ATOM 591 C CA . SER A 1 83 ? -5.830 -1.307 13.741 1.00 91.81 83 SER A CA 1
ATOM 592 C C . SER A 1 83 ? -4.718 -0.937 12.771 1.00 91.81 83 SER A C 1
ATOM 594 O O . SER A 1 83 ? -4.987 -0.428 11.689 1.00 91.81 83 SER A O 1
ATOM 596 N N . THR A 1 84 ? -3.477 -1.212 13.163 1.00 93.50 84 THR A N 1
ATOM 597 C CA . THR A 1 84 ? -2.285 -0.994 12.338 1.00 93.50 84 THR A CA 1
ATOM 598 C C . THR A 1 84 ? -1.694 -2.347 11.968 1.00 93.50 84 THR A C 1
ATOM 600 O O . THR A 1 84 ? -1.561 -3.218 12.829 1.00 93.50 84 THR A O 1
ATOM 603 N N . ALA A 1 85 ? -1.341 -2.521 10.699 1.00 94.12 85 ALA A N 1
ATOM 604 C CA . ALA A 1 85 ? -0.658 -3.703 10.191 1.00 94.12 85 ALA A CA 1
ATOM 605 C C . ALA A 1 85 ? 0.609 -3.280 9.442 1.00 94.12 85 ALA A C 1
ATOM 607 O O . ALA A 1 85 ? 0.672 -2.182 8.896 1.00 94.12 85 ALA A O 1
ATOM 608 N N . LEU A 1 86 ? 1.607 -4.161 9.423 1.00 95.69 86 LEU A N 1
ATOM 609 C CA . LEU A 1 86 ? 2.837 -3.982 8.662 1.00 95.69 86 LEU A CA 1
ATOM 610 C C . LEU A 1 86 ? 3.095 -5.266 7.877 1.00 95.69 86 LEU A C 1
ATOM 612 O O . LEU A 1 86 ? 3.006 -6.360 8.437 1.00 95.69 86 LEU A O 1
ATOM 616 N N . VAL A 1 87 ? 3.354 -5.129 6.580 1.00 95.19 87 VAL A N 1
ATOM 617 C CA . VAL A 1 87 ? 3.459 -6.252 5.646 1.00 95.19 87 VAL A CA 1
ATOM 618 C C . VAL A 1 87 ? 4.695 -6.048 4.777 1.00 95.19 87 VAL A C 1
ATOM 620 O O . VAL A 1 87 ? 4.905 -4.959 4.251 1.00 95.19 87 VAL A O 1
ATOM 623 N N . THR A 1 88 ? 5.488 -7.105 4.613 1.00 96.88 88 THR A N 1
ATOM 624 C CA . THR A 1 88 ? 6.650 -7.135 3.718 1.00 96.88 88 THR A CA 1
ATOM 625 C C . THR A 1 88 ? 6.424 -8.218 2.674 1.00 96.88 88 THR A C 1
ATOM 627 O O . THR A 1 88 ? 6.067 -9.343 3.024 1.00 96.88 88 THR A O 1
ATOM 630 N N . LEU A 1 89 ? 6.605 -7.877 1.399 1.00 95.50 89 LEU A N 1
ATOM 631 C CA . LEU A 1 89 ? 6.317 -8.745 0.257 1.00 95.50 89 LEU A CA 1
ATOM 632 C C . LEU A 1 89 ? 7.494 -8.691 -0.717 1.00 95.50 89 LEU A C 1
ATOM 634 O O . LEU A 1 89 ? 8.000 -7.609 -1.009 1.00 95.50 89 LEU A O 1
ATOM 638 N N . GLU A 1 90 ? 7.894 -9.845 -1.244 1.00 96.56 90 GLU A N 1
ATOM 639 C CA . GLU A 1 90 ? 8.765 -9.914 -2.418 1.00 96.56 90 GLU A CA 1
ATOM 640 C C . GLU A 1 90 ? 7.888 -9.971 -3.669 1.00 96.56 90 GLU A C 1
ATOM 642 O O . GLU A 1 90 ? 6.954 -10.772 -3.750 1.00 96.56 90 GLU A O 1
ATOM 647 N N . VAL A 1 91 ? 8.162 -9.091 -4.629 1.00 96.19 91 VAL A N 1
ATOM 648 C CA . VAL A 1 91 ? 7.357 -8.926 -5.844 1.00 96.19 91 VAL A CA 1
ATOM 649 C C . VAL A 1 91 ? 8.260 -8.871 -7.064 1.00 96.19 91 VAL A C 1
ATOM 651 O O . VAL A 1 91 ? 9.391 -8.401 -6.987 1.00 96.19 91 VAL A O 1
ATOM 654 N N . GLU A 1 92 ? 7.742 -9.321 -8.204 1.00 94.75 92 GLU A N 1
ATOM 655 C CA . GLU A 1 92 ? 8.485 -9.301 -9.467 1.00 94.75 92 GLU A CA 1
ATOM 656 C C . GLU A 1 92 ? 8.719 -7.868 -9.968 1.00 94.75 92 GLU A C 1
ATOM 658 O O . GLU A 1 92 ? 9.815 -7.528 -10.404 1.00 94.75 92 GLU A O 1
ATOM 663 N N . VAL A 1 93 ? 7.696 -7.009 -9.879 1.00 95.62 93 VAL A N 1
ATOM 664 C CA . VAL A 1 93 ? 7.755 -5.619 -10.352 1.00 95.62 93 VAL A CA 1
ATOM 665 C C . VAL A 1 93 ? 7.227 -4.679 -9.274 1.00 95.62 93 VAL A C 1
ATOM 667 O O . VAL A 1 93 ? 6.019 -4.579 -9.047 1.00 95.62 93 VAL A O 1
ATOM 670 N N . VAL A 1 94 ? 8.132 -3.931 -8.641 1.00 96.56 94 VAL A N 1
ATOM 671 C CA . VAL A 1 94 ? 7.802 -3.037 -7.517 1.00 96.56 94 VAL A CA 1
ATOM 672 C C . VAL A 1 94 ? 6.799 -1.956 -7.916 1.00 96.56 94 VAL A C 1
ATOM 674 O O . VAL A 1 94 ? 5.841 -1.708 -7.190 1.00 96.56 94 VAL A O 1
ATOM 677 N N . GLN A 1 95 ? 6.955 -1.345 -9.094 1.00 95.62 95 GLN A N 1
ATOM 678 C CA . GLN A 1 95 ? 6.044 -0.285 -9.536 1.00 95.62 95 GLN A CA 1
ATOM 679 C C . GLN A 1 95 ? 4.604 -0.779 -9.746 1.00 95.62 95 GLN A C 1
ATOM 681 O O . GLN A 1 95 ? 3.656 -0.045 -9.464 1.00 95.62 95 GLN A O 1
ATOM 686 N N . ALA A 1 96 ? 4.432 -2.018 -10.214 1.00 97.06 96 ALA A N 1
ATOM 687 C CA . ALA A 1 96 ? 3.112 -2.623 -10.360 1.00 97.06 96 ALA A CA 1
ATOM 688 C C . ALA A 1 96 ? 2.472 -2.864 -8.985 1.00 97.06 96 ALA A C 1
ATOM 690 O O . ALA A 1 96 ? 1.325 -2.472 -8.775 1.00 97.06 96 ALA A O 1
ATOM 691 N N . ALA A 1 97 ? 3.244 -3.394 -8.032 1.00 97.56 97 ALA A N 1
ATOM 692 C CA . ALA A 1 97 ? 2.784 -3.614 -6.664 1.00 97.56 97 ALA A CA 1
ATOM 693 C C . ALA A 1 97 ? 2.392 -2.305 -5.957 1.00 97.56 97 ALA A C 1
ATOM 695 O O . ALA A 1 97 ? 1.361 -2.256 -5.296 1.00 97.56 97 ALA A O 1
ATOM 696 N N . ILE A 1 98 ? 3.151 -1.217 -6.138 1.00 97.44 98 ILE A N 1
ATOM 697 C CA . ILE A 1 98 ? 2.789 0.110 -5.603 1.00 97.44 98 ILE A CA 1
ATOM 698 C C . ILE A 1 98 ? 1.412 0.550 -6.119 1.00 97.44 98 ILE A C 1
ATOM 700 O O . ILE A 1 98 ? 0.581 1.030 -5.345 1.00 97.44 98 ILE A O 1
ATOM 704 N N . ASN A 1 99 ? 1.170 0.404 -7.424 1.00 97.88 99 ASN A N 1
ATOM 705 C CA . ASN A 1 99 ? -0.098 0.798 -8.036 1.00 97.88 99 ASN A CA 1
ATOM 706 C C . ASN A 1 99 ? -1.258 -0.057 -7.513 1.00 97.88 99 ASN A C 1
ATOM 708 O O . ASN A 1 99 ? -2.339 0.468 -7.253 1.00 97.88 99 ASN A O 1
ATOM 712 N N . GLU A 1 100 ? -1.023 -1.353 -7.325 1.00 97.81 100 GLU A N 1
ATOM 713 C CA . GLU A 1 100 ? -2.009 -2.283 -6.780 1.00 97.81 100 GLU A CA 1
ATOM 714 C C . GLU A 1 100 ? -2.341 -1.975 -5.315 1.00 97.81 100 GLU A C 1
ATOM 716 O O . GLU A 1 100 ? -3.514 -1.834 -4.974 1.00 97.81 100 GLU A O 1
ATOM 721 N N . VAL A 1 101 ? -1.330 -1.774 -4.464 1.00 97.06 101 VAL A N 1
ATOM 722 C CA . VAL A 1 101 ? -1.519 -1.393 -3.053 1.00 97.06 101 VAL A CA 1
ATOM 723 C C . VAL A 1 101 ? -2.326 -0.101 -2.944 1.00 97.06 101 VAL A C 1
ATOM 725 O O . VAL A 1 101 ? -3.271 -0.032 -2.158 1.00 97.06 101 VAL A O 1
ATOM 728 N N . ARG A 1 102 ? -2.007 0.905 -3.769 1.00 97.69 102 ARG A N 1
ATOM 729 C CA . ARG A 1 102 ? -2.768 2.158 -3.828 1.00 97.69 102 ARG A CA 1
ATOM 730 C C . ARG A 1 102 ? -4.228 1.914 -4.209 1.00 97.69 102 ARG A C 1
ATOM 732 O O . ARG A 1 102 ? -5.118 2.396 -3.516 1.00 97.69 102 ARG A O 1
ATOM 739 N N . ALA A 1 103 ? -4.473 1.152 -5.274 1.00 98.25 103 ALA A N 1
ATOM 740 C CA . ALA A 1 103 ? -5.827 0.855 -5.733 1.00 98.25 103 ALA A CA 1
ATOM 741 C C . ALA A 1 103 ? -6.647 0.112 -4.665 1.00 98.25 103 ALA A C 1
ATOM 743 O O . ALA A 1 103 ? -7.814 0.436 -4.448 1.00 98.25 103 ALA A O 1
ATOM 744 N N . ILE A 1 104 ? -6.033 -0.843 -3.959 1.00 97.31 104 ILE A N 1
ATOM 745 C CA . ILE A 1 104 ? -6.671 -1.563 -2.852 1.00 97.31 104 ILE A CA 1
ATOM 746 C C . ILE A 1 104 ? -7.025 -0.592 -1.723 1.00 97.31 104 ILE A C 1
ATOM 748 O O . ILE A 1 104 ? -8.178 -0.573 -1.288 1.00 97.31 104 ILE A O 1
ATOM 752 N N . ALA A 1 105 ? -6.076 0.236 -1.279 1.00 97.00 105 ALA A N 1
ATOM 753 C CA . ALA A 1 105 ? -6.305 1.203 -0.207 1.00 97.00 105 ALA A CA 1
ATOM 754 C C . ALA A 1 105 ? -7.455 2.166 -0.546 1.00 97.00 105 ALA A C 1
ATOM 756 O O . ALA A 1 105 ? -8.384 2.319 0.248 1.00 97.00 105 ALA A O 1
ATOM 757 N N . GLU A 1 106 ? -7.442 2.744 -1.748 1.00 97.56 106 GLU A N 1
ATOM 758 C CA . GLU A 1 106 ? -8.476 3.671 -2.223 1.00 97.56 106 GLU A CA 1
ATOM 759 C C . GLU A 1 106 ? -9.846 2.989 -2.368 1.00 97.56 106 GLU A C 1
ATOM 761 O O . GLU A 1 106 ? -10.868 3.564 -1.989 1.00 97.56 106 GLU A O 1
ATOM 766 N N . SER A 1 107 ? -9.888 1.732 -2.829 1.00 98.19 107 SER A N 1
ATOM 767 C CA . SER A 1 107 ? -11.142 0.971 -2.952 1.00 98.19 107 SER A CA 1
ATOM 768 C C . SER A 1 107 ? -11.836 0.711 -1.610 1.00 98.19 107 SER A C 1
ATOM 770 O O . SER A 1 107 ? -13.060 0.599 -1.555 1.00 98.19 107 SER A O 1
ATOM 772 N N . LEU A 1 108 ? -11.064 0.656 -0.520 1.00 96.69 108 LEU A N 1
ATOM 773 C CA . LEU A 1 108 ? -11.560 0.479 0.845 1.00 96.69 108 LEU A CA 1
ATOM 774 C C . LEU A 1 108 ? -11.874 1.816 1.540 1.00 96.69 108 LEU A C 1
ATOM 776 O O . LEU A 1 108 ? -12.237 1.825 2.717 1.00 96.69 108 LEU A O 1
ATOM 780 N N . GLY A 1 109 ? -11.751 2.940 0.826 1.00 96.75 109 GLY A N 1
ATOM 781 C CA . GLY A 1 109 ? -11.960 4.287 1.361 1.00 96.75 109 GLY A CA 1
ATOM 782 C C . GLY A 1 109 ? -10.763 4.850 2.133 1.00 96.75 109 GLY A C 1
ATOM 783 O O . GLY A 1 109 ? -10.915 5.841 2.846 1.00 96.75 109 GLY A O 1
ATOM 784 N N . GLY A 1 110 ? -9.594 4.214 2.021 1.00 96.25 110 GLY A N 1
ATOM 785 C CA . GLY A 1 110 ? -8.320 4.714 2.531 1.00 96.25 110 GLY A CA 1
ATOM 786 C C . GLY A 1 110 ? -7.550 5.527 1.488 1.00 96.25 110 GLY A C 1
ATOM 787 O O . GLY A 1 110 ? -8.044 5.817 0.400 1.00 96.25 110 GLY A O 1
ATOM 788 N N . PHE A 1 111 ? -6.320 5.900 1.828 1.00 96.31 111 PHE A N 1
ATOM 789 C CA . PHE A 1 111 ? -5.395 6.585 0.928 1.00 96.31 111 PHE A CA 1
ATOM 790 C C . PHE A 1 111 ? -3.951 6.273 1.326 1.00 96.31 111 PHE A C 1
ATOM 792 O O . PHE A 1 111 ? -3.696 5.860 2.452 1.00 96.31 111 PHE A O 1
ATOM 799 N N . VAL A 1 112 ? -3.022 6.469 0.392 1.00 97.00 112 VAL A N 1
ATOM 800 C CA . VAL A 1 112 ? -1.580 6.360 0.650 1.00 97.00 112 VAL A CA 1
ATOM 801 C C . VAL A 1 112 ? -1.070 7.713 1.140 1.00 97.00 112 VAL A C 1
ATOM 803 O O . VAL A 1 112 ? -1.165 8.708 0.416 1.00 97.00 112 VAL A O 1
ATOM 806 N N . GLU A 1 113 ? -0.518 7.741 2.346 1.00 97.25 113 GLU A N 1
ATOM 807 C CA . GLU A 1 113 ? 0.090 8.910 2.983 1.00 97.25 113 GLU A CA 1
ATOM 808 C C . GLU A 1 113 ? 1.526 9.133 2.508 1.00 97.25 113 GLU A C 1
ATOM 810 O O . GLU A 1 113 ? 1.924 10.261 2.204 1.00 97.25 113 GLU A O 1
ATOM 815 N N . HIS A 1 114 ? 2.310 8.058 2.426 1.00 97.56 114 HIS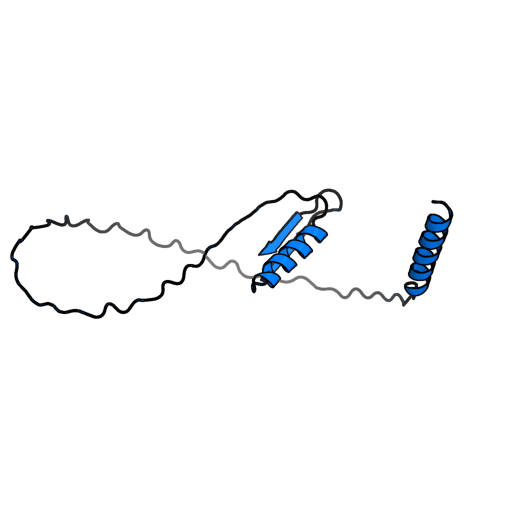 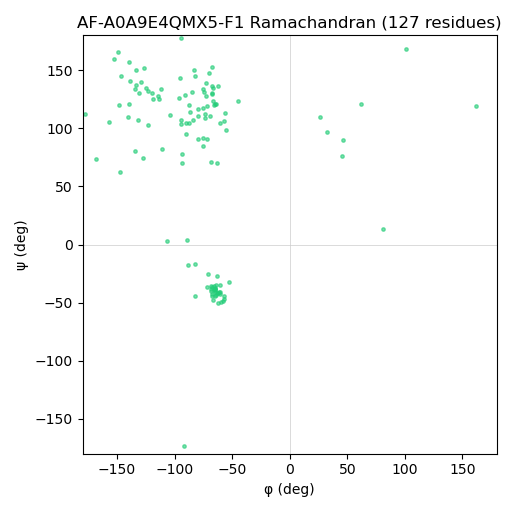A N 1
ATOM 816 C CA . HIS A 1 114 ? 3.721 8.135 2.070 1.00 97.56 114 HIS A CA 1
ATOM 817 C C . HIS A 1 114 ? 4.125 7.008 1.128 1.00 97.56 114 HIS A C 1
ATOM 819 O O . HIS A 1 114 ? 3.720 5.855 1.265 1.00 97.56 114 HIS A O 1
ATOM 825 N N . LEU A 1 115 ? 4.968 7.360 0.162 1.00 96.94 115 LEU A N 1
ATOM 826 C CA . LEU A 1 115 ? 5.540 6.434 -0.797 1.00 96.94 115 LEU A CA 1
ATOM 827 C C . LEU A 1 115 ? 7.001 6.803 -1.015 1.00 96.94 115 LEU A C 1
ATOM 829 O O . LEU A 1 115 ? 7.304 7.897 -1.490 1.00 96.94 115 LEU A O 1
ATOM 833 N N . THR A 1 116 ? 7.894 5.864 -0.733 1.00 97.19 116 THR A N 1
ATOM 834 C CA . THR A 1 116 ? 9.300 5.950 -1.134 1.00 97.19 116 THR A CA 1
ATOM 835 C C . THR A 1 116 ? 9.670 4.710 -1.923 1.00 97.19 116 THR A C 1
ATOM 837 O O . THR A 1 116 ? 9.320 3.599 -1.539 1.00 97.19 116 THR A O 1
ATOM 840 N N . SER A 1 117 ? 10.370 4.893 -3.041 1.00 95.38 117 SER A N 1
ATOM 841 C CA . SER A 1 117 ? 10.966 3.801 -3.805 1.00 95.38 117 SER A CA 1
ATOM 842 C C . SER A 1 117 ? 12.431 4.117 -4.059 1.00 95.38 117 SER A C 1
ATOM 844 O O . SER A 1 1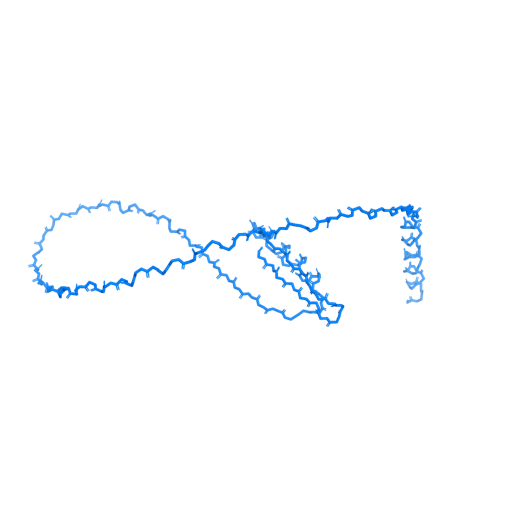17 ? 12.800 5.273 -4.262 1.00 95.38 117 SER A O 1
ATOM 846 N N . SER A 1 118 ? 13.271 3.096 -3.961 1.00 95.31 118 SER A N 1
ATOM 847 C CA . SER A 1 118 ? 14.722 3.199 -4.097 1.00 95.31 118 SER A CA 1
ATOM 848 C C . SER A 1 118 ? 15.274 1.899 -4.668 1.00 95.31 118 SER A C 1
ATOM 850 O O . SER A 1 118 ? 14.583 0.877 -4.673 1.00 95.31 118 SER A O 1
ATOM 852 N N . GLY A 1 119 ? 16.524 1.946 -5.116 1.00 93.12 119 GLY A N 1
ATOM 853 C CA . GLY A 1 119 ? 17.214 0.806 -5.704 1.00 93.12 119 GLY A CA 1
ATOM 854 C C . GLY A 1 119 ? 17.247 0.857 -7.226 1.00 93.12 119 GLY A C 1
ATOM 855 O O . GLY A 1 119 ? 16.578 1.674 -7.858 1.00 93.12 119 GLY A O 1
ATOM 856 N N . ASP A 1 120 ? 18.071 -0.016 -7.789 1.00 91.12 120 ASP A N 1
ATOM 857 C CA . ASP A 1 120 ? 18.293 -0.132 -9.227 1.00 91.12 120 ASP A CA 1
ATOM 858 C C . ASP A 1 120 ? 17.381 -1.205 -9.839 1.00 91.12 120 ASP A C 1
ATOM 860 O O . ASP A 1 120 ? 16.653 -1.900 -9.129 1.00 91.12 120 ASP A O 1
ATOM 864 N N . ALA A 1 121 ? 17.451 -1.375 -11.162 1.00 84.44 121 ALA A N 1
ATOM 865 C CA . ALA A 1 121 ? 16.594 -2.299 -11.911 1.00 84.44 121 ALA A CA 1
ATOM 866 C C . ALA A 1 121 ? 16.593 -3.743 -11.363 1.00 84.44 121 ALA A C 1
ATOM 868 O O . ALA A 1 121 ? 15.567 -4.412 -11.423 1.00 84.44 121 ALA A O 1
ATOM 869 N N . ASP A 1 122 ? 17.711 -4.202 -10.793 1.00 88.06 122 ASP A N 1
ATOM 870 C CA . ASP A 1 122 ? 17.851 -5.565 -10.264 1.00 88.06 122 ASP A CA 1
ATOM 871 C C . ASP A 1 122 ? 17.420 -5.709 -8.795 1.00 88.06 122 ASP A C 1
ATOM 873 O O . ASP A 1 122 ? 17.239 -6.825 -8.305 1.00 88.06 122 ASP A O 1
ATOM 877 N N . ARG A 1 123 ? 17.324 -4.599 -8.050 1.00 93.25 123 ARG A N 1
ATOM 878 C CA . ARG A 1 123 ? 17.063 -4.590 -6.598 1.00 93.25 123 ARG A CA 1
ATOM 879 C C . ARG A 1 123 ? 16.258 -3.368 -6.194 1.00 93.25 123 ARG A C 1
ATOM 881 O O . ARG A 1 123 ? 16.715 -2.531 -5.416 1.00 93.25 123 ARG A O 1
ATOM 888 N N . GLN A 1 124 ? 15.051 -3.281 -6.729 1.00 96.81 124 GLN A N 1
ATOM 889 C CA . GLN A 1 124 ? 14.128 -2.229 -6.357 1.00 96.81 124 GLN A CA 1
ATOM 890 C C . GLN A 1 124 ? 13.395 -2.591 -5.060 1.00 96.81 124 GLN A C 1
ATOM 892 O O . GLN A 1 124 ? 13.048 -3.745 -4.814 1.00 96.81 124 GLN A O 1
ATOM 897 N N . GLN A 1 125 ? 13.122 -1.581 -4.242 1.00 97.00 125 GLN A N 1
ATOM 898 C CA . GLN A 1 125 ? 12.306 -1.696 -3.039 1.00 97.00 125 GLN A CA 1
ATOM 899 C C . GLN A 1 125 ? 11.397 -0.476 -2.896 1.00 97.00 125 GLN A C 1
ATOM 901 O O . GLN A 1 125 ? 11.672 0.600 -3.444 1.00 97.00 125 GLN A O 1
ATOM 906 N N . ALA A 1 126 ? 10.305 -0.636 -2.154 1.00 97.44 126 ALA A N 1
ATOM 907 C CA . ALA A 1 126 ? 9.412 0.462 -1.836 1.00 97.44 126 ALA A CA 1
ATOM 908 C C . ALA A 1 126 ? 8.786 0.307 -0.454 1.00 97.44 126 ALA A C 1
ATOM 910 O O . ALA A 1 126 ? 8.449 -0.798 -0.034 1.00 97.44 126 ALA A O 1
ATOM 911 N N . THR A 1 127 ? 8.595 1.443 0.206 1.00 97.69 127 THR A N 1
ATOM 912 C CA . THR A 1 127 ? 7.833 1.560 1.445 1.00 97.69 127 THR A CA 1
ATOM 913 C C . THR A 1 127 ? 6.592 2.386 1.153 1.00 97.69 127 THR A C 1
ATOM 915 O O . THR A 1 127 ? 6.692 3.503 0.638 1.00 97.69 127 THR A O 1
ATOM 918 N N . VAL A 1 128 ? 5.433 1.819 1.481 1.00 97.00 128 VAL A N 1
ATOM 919 C CA . VAL A 1 128 ? 4.115 2.430 1.296 1.00 97.00 128 VAL A CA 1
ATOM 920 C C . VAL A 1 128 ? 3.418 2.467 2.650 1.00 97.00 128 VAL A C 1
ATOM 922 O O . VAL A 1 128 ? 3.404 1.451 3.348 1.00 97.00 128 VAL A O 1
ATOM 925 N N . THR A 1 129 ? 2.853 3.616 3.013 1.00 95.44 129 THR A N 1
ATOM 926 C CA . THR A 1 129 ? 1.986 3.779 4.191 1.00 95.44 129 THR A CA 1
ATOM 927 C C . THR A 1 129 ? 0.716 4.493 3.800 1.00 95.44 129 THR A C 1
ATOM 929 O O . THR A 1 129 ? 0.856 5.534 3.116 1.00 95.44 129 THR A O 1
#

pLDDT: mean 72.63, std 21.12, range [36.22, 98.25]

Sequence (129 aa):
MRKFLLILVISVFSLLLACGAPGRAGPDEALVREAQSVSAASATPAPRATPAPREAIVIKEVAVGSSAASSQALETVQRKVISTALVTLEVEVVQAAINEVRAIAESLGGFVEHLTSSGDADRQQATVT

Mean predicted aligned error: 21.7 Å

Foldseek 3Di:
DVVVVVVVVVVVVVVVVVPDDDDDDDDDDDDPDDDDPDDDDDDDDDDDDDDDDDDDDDDDDDDDDDDDPPPPVPPPDDDDDDDDDDDDDDDPDAVVVVVVVQVVQVVVVHGWPDKDWDDDPVDIDMDID

Solvent-accessible surface area (backbone atoms only — not comparable to full-atom values): 9447 Å² total; per-residue (Å²): 110,72,70,59,54,52,53,52,53,52,55,52,52,56,54,57,68,74,70,71,77,92,80,80,90,84,89,80,92,78,82,86,78,86,80,86,84,79,76,90,76,80,87,78,85,79,84,82,82,78,84,76,84,82,80,81,85,80,84,77,90,78,92,80,91,83,89,75,90,72,79,68,78,74,77,82,76,82,83,85,80,88,84,87,87,86,87,87,82,91,68,96,50,61,71,60,50,53,53,48,53,46,51,54,35,44,74,74,74,50,68,74,80,45,77,49,75,50,70,52,96,92,55,62,49,72,52,77,72

Secondary structure (DSSP, 8-state):
-HHHHHHHHHHHHHHHHHS------------------------PPPPPPPPPP--------------------------------------S-HHHHHHHHHHHHHHTT-----EEEE--TTS-EEEE-

Radius of gyration: 32.83 Å; Cα contacts (8 Å, |Δi|>4): 36; chains: 1; bounding box: 58×44×93 Å